Protein AF-C7CML6-F1 (afdb_monomer_lite)

Radius of gyration: 29.96 Å; chains: 1; bounding box: 60×79×38 Å

Structure (mmCIF, N/CA/C/O backbone):
data_AF-C7CML6-F1
#
_entry.id   AF-C7CML6-F1
#
loop_
_atom_site.group_PDB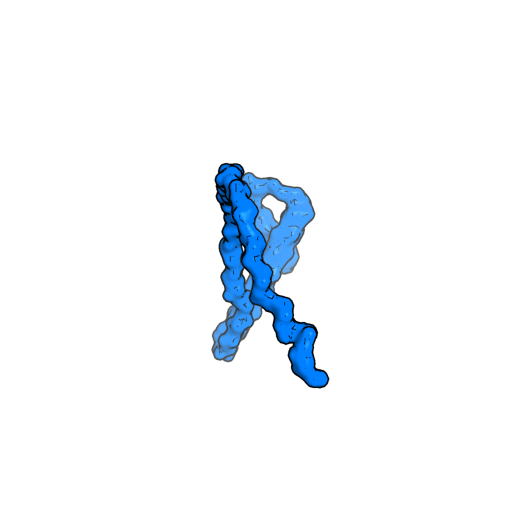
_atom_site.id
_atom_site.type_symbol
_atom_site.label_atom_id
_atom_site.label_alt_id
_atom_site.label_comp_id
_atom_site.label_asym_id
_atom_site.label_entity_id
_atom_site.label_seq_id
_atom_site.pdbx_PDB_ins_code
_atom_site.Cartn_x
_atom_site.Cartn_y
_atom_site.Cartn_z
_atom_site.occupancy
_atom_site.B_iso_or_equiv
_atom_site.auth_seq_id
_atom_site.auth_comp_id
_atom_site.auth_asym_id
_atom_site.auth_atom_id
_atom_site.pdbx_PDB_model_num
ATOM 1 N N . MET A 1 1 ? 11.699 2.393 6.204 1.00 82.94 1 MET A N 1
ATOM 2 C CA . MET A 1 1 ? 10.848 1.803 5.140 1.00 82.94 1 MET A CA 1
ATOM 3 C C . MET A 1 1 ? 9.555 1.229 5.702 1.00 82.94 1 MET A C 1
ATOM 5 O O . MET A 1 1 ? 8.506 1.511 5.142 1.00 82.94 1 MET A O 1
ATOM 9 N N . GLU A 1 2 ? 9.609 0.463 6.794 1.00 87.44 2 GLU A N 1
ATOM 10 C CA . GLU A 1 2 ? 8.409 -0.103 7.432 1.00 87.44 2 GLU A CA 1
ATOM 11 C C . GLU A 1 2 ? 7.434 0.971 7.950 1.00 87.44 2 GLU A C 1
ATOM 13 O O . GLU A 1 2 ? 6.230 0.867 7.729 1.00 87.44 2 GLU A O 1
ATOM 18 N N . GLU A 1 3 ? 7.962 2.044 8.546 1.00 93.06 3 GLU A N 1
ATOM 19 C CA . GLU A 1 3 ? 7.183 3.208 8.989 1.00 93.06 3 GLU A CA 1
ATOM 20 C C . GLU A 1 3 ? 6.429 3.864 7.826 1.00 93.06 3 GLU A C 1
ATOM 22 O O . GLU A 1 3 ? 5.206 3.903 7.838 1.00 93.06 3 GLU A O 1
ATOM 27 N N . TRP A 1 4 ? 7.130 4.206 6.740 1.00 95.50 4 TRP A N 1
ATOM 28 C CA . TRP A 1 4 ? 6.498 4.745 5.531 1.00 95.50 4 TRP A CA 1
ATOM 29 C C . TRP A 1 4 ? 5.413 3.817 4.960 1.00 95.50 4 TRP A C 1
ATOM 31 O O . TRP A 1 4 ? 4.348 4.277 4.568 1.00 95.50 4 TRP A O 1
ATOM 41 N N . CYS A 1 5 ? 5.632 2.496 4.934 1.00 95.62 5 CYS A N 1
ATOM 42 C CA . CYS A 1 5 ? 4.604 1.559 4.456 1.00 95.62 5 CYS A CA 1
ATOM 43 C C . CYS A 1 5 ? 3.370 1.538 5.371 1.00 95.62 5 CYS A C 1
ATOM 45 O O . CYS A 1 5 ? 2.255 1.330 4.893 1.00 95.62 5 CYS A O 1
ATOM 47 N N . THR A 1 6 ? 3.568 1.758 6.672 1.00 96.12 6 THR A N 1
ATOM 48 C CA . THR A 1 6 ? 2.482 1.886 7.648 1.00 96.12 6 THR A CA 1
ATOM 49 C C . THR A 1 6 ? 1.710 3.184 7.429 1.00 96.12 6 THR A C 1
ATOM 51 O O . THR A 1 6 ? 0.484 3.143 7.361 1.00 96.12 6 THR A O 1
ATOM 54 N N . ASP A 1 7 ? 2.403 4.299 7.203 1.00 96.88 7 ASP A N 1
ATOM 55 C CA . ASP A 1 7 ? 1.771 5.589 6.909 1.00 96.88 7 ASP A CA 1
ATOM 56 C C . ASP A 1 7 ? 0.955 5.541 5.614 1.00 96.88 7 ASP A C 1
ATOM 58 O O . ASP A 1 7 ? -0.165 6.049 5.556 1.00 96.88 7 ASP A O 1
ATOM 62 N N . GLN A 1 8 ? 1.469 4.866 4.582 1.00 97.12 8 GLN A N 1
ATOM 63 C CA . GLN A 1 8 ? 0.750 4.683 3.321 1.00 97.12 8 GLN A CA 1
ATOM 64 C C . GLN A 1 8 ? -0.481 3.788 3.478 1.00 97.12 8 GLN A C 1
ATOM 66 O O . GLN A 1 8 ? -1.525 4.070 2.886 1.00 97.12 8 GLN A O 1
ATOM 71 N N . ALA A 1 9 ? -0.387 2.728 4.285 1.00 96.25 9 ALA A N 1
ATOM 72 C CA . ALA A 1 9 ? -1.545 1.914 4.635 1.00 96.25 9 ALA A CA 1
ATOM 73 C C . ALA A 1 9 ? -2.607 2.753 5.367 1.00 96.25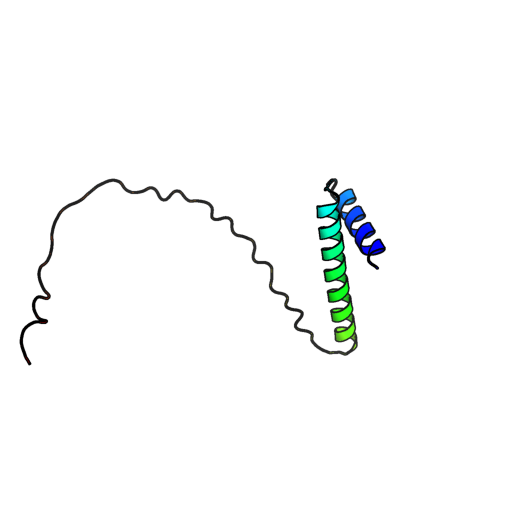 9 ALA A C 1
ATOM 75 O O . ALA A 1 9 ? -3.785 2.684 5.017 1.00 96.25 9 ALA A O 1
ATOM 76 N N . ASP A 1 10 ? -2.198 3.603 6.311 1.00 96.56 10 ASP A N 1
ATOM 77 C CA . ASP A 1 10 ? -3.106 4.483 7.051 1.00 96.56 10 ASP A CA 1
ATOM 78 C C . ASP A 1 10 ? -3.732 5.568 6.168 1.00 96.56 10 ASP A C 1
ATOM 80 O O . ASP A 1 10 ? -4.923 5.860 6.297 1.00 96.56 10 ASP A O 1
ATOM 84 N N . ALA A 1 11 ? -2.975 6.139 5.231 1.00 97.00 11 ALA A N 1
ATOM 85 C CA . ALA A 1 11 ? -3.496 7.089 4.254 1.00 97.00 11 ALA A CA 1
ATOM 86 C C . ALA A 1 11 ? -4.568 6.449 3.354 1.00 97.00 11 ALA A C 1
ATOM 88 O O . ALA A 1 11 ? -5.627 7.043 3.146 1.00 97.00 11 ALA A O 1
ATOM 89 N N . LEU A 1 12 ? -4.335 5.219 2.879 1.00 96.12 12 LEU A N 1
ATOM 90 C CA . LEU A 1 12 ? -5.303 4.468 2.073 1.00 96.12 12 LEU A CA 1
ATOM 91 C C . LEU A 1 12 ? -6.586 4.165 2.852 1.00 96.12 12 LEU A C 1
ATOM 93 O O . LEU A 1 12 ? -7.683 4.346 2.324 1.00 96.12 12 LEU A O 1
ATOM 97 N N . LEU A 1 13 ? -6.461 3.740 4.110 1.00 96.81 13 LEU A N 1
ATOM 98 C CA . LEU A 1 13 ? -7.606 3.472 4.981 1.00 96.81 13 LEU A CA 1
ATOM 99 C C . LEU A 1 13 ? -8.438 4.737 5.217 1.00 96.81 13 LEU A C 1
ATOM 101 O O . LEU A 1 13 ? -9.655 4.720 5.019 1.00 96.81 13 LEU A O 1
ATOM 105 N N . LYS A 1 14 ? -7.777 5.858 5.536 1.00 96.88 14 LYS A N 1
ATOM 106 C CA . LYS A 1 14 ? -8.425 7.168 5.712 1.00 96.88 14 LYS A CA 1
ATOM 107 C C . LYS A 1 14 ? -9.139 7.629 4.447 1.00 96.88 14 LYS A C 1
ATOM 109 O O . LYS A 1 14 ? -10.296 8.028 4.518 1.00 96.88 14 LYS A O 1
ATOM 114 N N . GLN A 1 15 ? -8.487 7.526 3.289 1.00 97.44 15 GLN A N 1
ATOM 115 C CA . GLN A 1 15 ? -9.072 7.908 2.001 1.00 97.44 15 GLN A CA 1
ATOM 116 C C . GLN A 1 15 ? -10.343 7.108 1.681 1.00 97.44 15 GLN A C 1
ATOM 118 O O . GLN A 1 15 ? -11.255 7.620 1.037 1.00 97.44 15 GLN A O 1
ATOM 123 N N . ARG A 1 16 ? -10.404 5.847 2.118 1.00 95.88 16 ARG A N 1
ATOM 124 C CA . ARG A 1 16 ? -11.550 4.957 1.900 1.00 95.88 16 ARG A CA 1
ATOM 125 C C . ARG A 1 16 ? -12.600 5.029 3.011 1.00 95.88 16 ARG A C 1
ATOM 127 O O . ARG A 1 16 ? -13.628 4.374 2.884 1.00 95.88 16 ARG A O 1
ATOM 134 N N . GLY A 1 17 ? -12.357 5.797 4.076 1.00 96.25 17 GLY A N 1
ATOM 135 C CA . GLY A 1 17 ? -13.238 5.859 5.244 1.00 96.25 17 GLY A CA 1
ATOM 136 C C . GLY A 1 17 ? -13.333 4.533 6.007 1.00 96.25 17 GLY A C 1
ATOM 137 O O . GLY A 1 17 ? -14.343 4.275 6.654 1.00 96.25 17 GLY A O 1
ATOM 138 N N . VAL A 1 18 ? -12.311 3.675 5.913 1.00 96.44 18 VAL A N 1
ATOM 139 C CA . VAL A 1 18 ? -12.301 2.345 6.536 1.00 96.44 18 VAL A CA 1
ATOM 140 C C . VAL A 1 18 ? -11.482 2.386 7.821 1.00 96.44 18 VAL A C 1
ATOM 142 O O . VAL A 1 18 ? -10.331 2.821 7.823 1.00 96.44 18 VAL A O 1
ATOM 145 N N . VAL A 1 19 ? -12.061 1.882 8.911 1.00 94.31 19 VAL A N 1
ATOM 146 C CA . VAL A 1 19 ? -11.367 1.669 10.186 1.00 94.31 19 VAL A CA 1
ATOM 147 C C . VAL A 1 19 ? -11.114 0.175 10.347 1.00 94.31 19 VAL A C 1
ATOM 149 O O . VAL A 1 19 ? -12.041 -0.624 10.252 1.00 94.31 19 VAL A O 1
ATOM 152 N N . VAL A 1 20 ? -9.859 -0.200 10.583 1.00 94.31 20 VAL A N 1
ATOM 153 C CA . VAL A 1 20 ? -9.440 -1.592 10.799 1.00 94.31 20 VAL A CA 1
ATOM 154 C C . VAL A 1 20 ? -8.700 -1.723 12.124 1.00 94.31 20 VAL A C 1
ATOM 156 O O . VAL A 1 20 ? -8.193 -0.738 12.667 1.00 94.31 20 VAL A O 1
ATOM 159 N N . ASP A 1 21 ? -8.618 -2.944 12.649 1.00 96.44 21 ASP A N 1
ATOM 160 C CA . ASP A 1 21 ? -7.852 -3.213 13.858 1.00 96.44 21 ASP A CA 1
ATOM 161 C C . ASP A 1 21 ? -6.332 -3.115 13.604 1.00 96.44 21 ASP A C 1
ATOM 163 O O . ASP A 1 21 ? -5.834 -3.035 12.475 1.00 96.44 21 ASP A O 1
ATOM 167 N N . LYS A 1 22 ? -5.551 -3.136 14.688 1.00 93.94 22 LYS A N 1
ATOM 168 C CA . LYS A 1 22 ? -4.088 -3.014 14.621 1.00 93.94 22 LYS A CA 1
ATOM 169 C C . LYS A 1 22 ? -3.437 -4.144 13.810 1.00 93.94 22 LYS A C 1
ATOM 171 O O . LYS A 1 22 ? -2.406 -3.912 13.174 1.00 93.94 22 LYS A O 1
ATOM 176 N N . SER A 1 23 ? -4.002 -5.347 13.851 1.00 95.44 23 SER A N 1
ATOM 177 C CA . SER A 1 23 ? -3.501 -6.527 13.148 1.00 95.44 23 SER A CA 1
ATOM 178 C C . SER A 1 23 ? -3.731 -6.401 11.649 1.00 95.44 23 SER A C 1
ATOM 180 O O . SER A 1 23 ? -2.788 -6.588 10.878 1.00 95.44 23 SER A O 1
ATOM 182 N N . ASP A 1 24 ? -4.936 -6.021 11.228 1.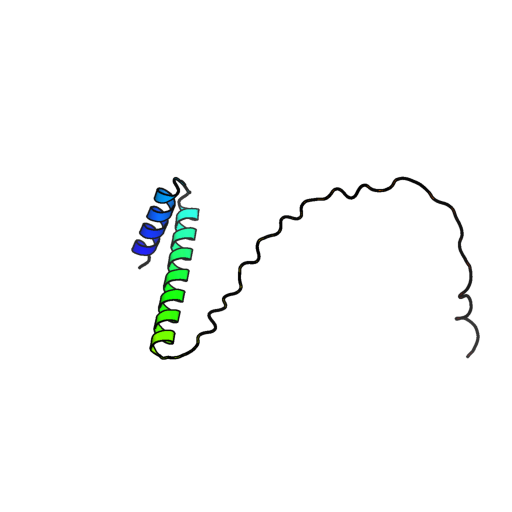00 95.56 24 ASP A N 1
ATOM 183 C CA . ASP A 1 24 ? -5.262 -5.839 9.815 1.00 95.56 24 ASP A CA 1
ATOM 184 C C . ASP A 1 24 ? -4.528 -4.646 9.203 1.00 95.56 24 ASP A C 1
ATOM 186 O O . ASP A 1 24 ? -3.998 -4.751 8.093 1.00 95.56 24 ASP A O 1
ATOM 190 N N . ARG A 1 25 ? -4.339 -3.566 9.968 1.00 95.00 25 ARG A N 1
ATOM 191 C CA . ARG A 1 25 ? -3.453 -2.467 9.563 1.00 95.00 25 ARG A CA 1
ATOM 192 C C . ARG A 1 25 ? -2.029 -2.951 9.280 1.00 95.00 25 ARG A C 1
ATOM 194 O O . ARG A 1 25 ? -1.430 -2.582 8.271 1.00 95.00 25 ARG A O 1
ATOM 201 N N . ARG A 1 26 ? -1.479 -3.817 10.140 1.00 95.50 26 ARG A N 1
ATOM 202 C CA . ARG A 1 26 ? -0.137 -4.389 9.941 1.00 95.50 26 ARG A CA 1
ATOM 203 C C . ARG A 1 26 ? -0.083 -5.296 8.709 1.00 95.50 26 ARG A C 1
ATOM 205 O O . ARG A 1 26 ? 0.923 -5.287 8.001 1.00 95.50 26 ARG A O 1
ATOM 212 N N . LYS A 1 27 ? -1.138 -6.071 8.434 1.00 96.88 27 LYS A N 1
ATOM 213 C CA . LYS A 1 27 ? -1.228 -6.884 7.208 1.00 96.88 27 LYS A CA 1
ATOM 214 C C . LYS A 1 27 ? -1.205 -5.996 5.966 1.00 96.88 27 LYS A C 1
ATOM 216 O O . LYS A 1 27 ? -0.451 -6.283 5.039 1.00 96.88 27 LYS A O 1
ATOM 221 N N . LEU A 1 28 ? -1.952 -4.892 5.978 1.00 96.44 28 LEU A N 1
ATOM 222 C CA . LEU A 1 28 ? -1.966 -3.940 4.872 1.00 96.44 28 LEU A CA 1
ATOM 223 C C . LEU A 1 28 ? -0.593 -3.284 4.667 1.00 96.44 28 LEU A C 1
ATOM 225 O O . LEU A 1 28 ? -0.097 -3.264 3.544 1.00 96.44 28 LEU A O 1
ATOM 229 N N . ALA A 1 29 ? 0.073 -2.844 5.737 1.00 96.19 29 ALA A N 1
ATOM 230 C CA . ALA A 1 29 ? 1.425 -2.285 5.657 1.00 96.19 29 ALA A CA 1
ATOM 231 C C . ALA A 1 29 ? 2.437 -3.274 5.041 1.00 96.19 29 ALA A C 1
ATOM 233 O O . ALA A 1 29 ? 3.267 -2.893 4.216 1.00 96.19 29 ALA A O 1
ATOM 234 N N . ARG A 1 30 ? 2.334 -4.568 5.376 1.00 96.94 30 ARG A N 1
ATOM 235 C CA . ARG A 1 30 ? 3.158 -5.628 4.765 1.00 96.94 30 ARG A CA 1
ATOM 236 C C . ARG A 1 30 ? 2.845 -5.835 3.285 1.00 96.94 30 ARG A C 1
ATOM 238 O O . ARG A 1 30 ? 3.770 -6.019 2.499 1.00 96.94 30 ARG A O 1
ATOM 245 N N . ALA A 1 31 ? 1.572 -5.778 2.897 1.00 96.25 31 ALA A N 1
ATOM 246 C CA . ALA A 1 31 ? 1.179 -5.855 1.492 1.00 96.25 31 ALA A CA 1
ATOM 247 C C . ALA A 1 31 ? 1.747 -4.670 0.691 1.00 96.25 31 ALA A C 1
ATOM 249 O O . ALA A 1 31 ? 2.315 -4.870 -0.382 1.00 96.25 31 ALA A O 1
ATOM 250 N N . VAL A 1 32 ? 1.683 -3.453 1.245 1.00 95.81 32 VAL A N 1
ATOM 251 C CA . VAL A 1 32 ? 2.296 -2.254 0.650 1.00 95.81 32 VAL A CA 1
ATOM 252 C C . VAL A 1 32 ? 3.807 -2.439 0.488 1.00 95.81 32 VAL A C 1
ATOM 254 O O . VAL A 1 32 ? 4.338 -2.199 -0.597 1.00 95.81 32 VAL A O 1
ATOM 257 N N . ALA A 1 33 ? 4.497 -2.934 1.520 1.00 96.19 33 ALA A N 1
ATOM 258 C CA . ALA A 1 33 ? 5.932 -3.207 1.454 1.00 96.19 33 ALA A CA 1
ATOM 259 C C . ALA A 1 33 ? 6.288 -4.215 0.347 1.00 96.19 33 ALA A C 1
ATOM 261 O O . ALA A 1 33 ? 7.192 -3.954 -0.447 1.00 96.19 33 ALA A O 1
ATOM 262 N N . ALA A 1 34 ? 5.549 -5.324 0.244 1.00 95.56 34 ALA A N 1
ATOM 263 C CA . ALA A 1 34 ? 5.776 -6.340 -0.783 1.00 95.56 34 ALA A CA 1
ATOM 264 C C . ALA A 1 34 ? 5.597 -5.778 -2.205 1.00 95.56 34 ALA A C 1
ATOM 266 O O . ALA A 1 34 ? 6.415 -6.039 -3.091 1.00 95.56 34 ALA A O 1
ATOM 267 N N . VAL A 1 35 ? 4.566 -4.955 -2.423 1.00 95.56 35 VAL A N 1
ATOM 268 C CA . VAL A 1 35 ? 4.338 -4.292 -3.717 1.00 95.56 35 VAL A CA 1
ATOM 269 C C . VAL A 1 35 ? 5.474 -3.327 -4.045 1.00 95.56 35 VAL A C 1
ATOM 271 O O . VAL A 1 35 ? 5.971 -3.337 -5.170 1.00 95.56 35 VAL A O 1
ATOM 274 N N . MET A 1 36 ? 5.938 -2.533 -3.077 1.00 94.69 36 MET A N 1
ATOM 275 C CA . MET A 1 36 ? 7.052 -1.605 -3.296 1.00 94.69 36 MET A CA 1
ATOM 276 C C . MET A 1 36 ? 8.362 -2.324 -3.604 1.00 94.69 36 MET A C 1
ATOM 278 O O . MET A 1 36 ? 9.114 -1.885 -4.477 1.00 94.69 36 MET A O 1
ATOM 282 N N . GLN A 1 37 ? 8.632 -3.444 -2.934 1.00 94.06 37 GLN A N 1
ATOM 283 C CA . GLN A 1 37 ? 9.786 -4.286 -3.239 1.00 94.06 37 GLN A CA 1
ATOM 284 C C . GLN A 1 37 ? 9.707 -4.817 -4.671 1.00 94.06 37 GLN A C 1
ATOM 286 O O . GLN A 1 37 ? 10.660 -4.653 -5.433 1.00 94.06 37 GLN A O 1
ATOM 291 N N . ARG A 1 38 ? 8.553 -5.367 -5.070 1.00 92.44 38 ARG A N 1
ATOM 292 C CA . ARG A 1 38 ? 8.328 -5.851 -6.437 1.00 92.44 38 ARG A CA 1
ATOM 293 C C . ARG A 1 38 ? 8.514 -4.730 -7.463 1.00 92.44 38 ARG A C 1
ATOM 295 O O . ARG A 1 38 ? 9.301 -4.896 -8.385 1.00 92.44 38 ARG A O 1
ATOM 302 N N . ALA A 1 39 ? 7.887 -3.572 -7.262 1.00 91.25 39 ALA A N 1
ATOM 303 C CA . ALA A 1 39 ? 8.023 -2.414 -8.148 1.00 91.25 39 ALA A CA 1
ATOM 304 C C . ALA A 1 39 ? 9.477 -1.924 -8.260 1.00 91.25 39 ALA A C 1
ATOM 306 O O . ALA A 1 39 ? 9.940 -1.569 -9.345 1.00 91.25 39 ALA A O 1
ATOM 307 N N . SER A 1 40 ? 10.222 -1.944 -7.153 1.00 91.25 40 SER A N 1
ATOM 308 C CA . SER A 1 40 ? 11.636 -1.560 -7.136 1.00 91.25 40 SER A CA 1
ATOM 309 C C . SER A 1 40 ? 12.496 -2.515 -7.962 1.00 91.25 40 SER A C 1
ATOM 311 O O . SER A 1 40 ? 13.371 -2.064 -8.700 1.00 91.25 40 SER A O 1
ATOM 313 N N . LEU A 1 41 ? 12.241 -3.823 -7.867 1.00 91.88 41 LEU A N 1
ATOM 314 C CA . LEU A 1 41 ? 12.930 -4.833 -8.672 1.00 91.88 41 LEU A CA 1
ATOM 315 C C . LEU A 1 41 ? 12.557 -4.721 -10.153 1.00 91.88 41 LEU A C 1
ATOM 317 O O . LEU A 1 41 ? 13.451 -4.664 -10.994 1.00 91.88 41 LEU A O 1
ATOM 321 N N . SER A 1 42 ? 11.265 -4.581 -10.466 1.00 88.56 42 SER A N 1
ATOM 322 C CA . SER A 1 42 ? 10.780 -4.344 -11.832 1.00 88.56 42 SER A CA 1
ATOM 323 C C . SER A 1 42 ? 11.454 -3.136 -12.470 1.00 88.56 42 SER A C 1
ATOM 325 O O . SER A 1 42 ? 11.939 -3.214 -13.595 1.00 88.56 42 SER A O 1
ATOM 327 N N . ARG A 1 43 ? 11.553 -2.025 -11.732 1.00 88.25 43 ARG A N 1
ATOM 328 C CA . ARG A 1 43 ? 12.227 -0.815 -12.207 1.00 88.25 43 ARG A CA 1
ATOM 329 C C . ARG A 1 43 ? 13.717 -1.048 -12.463 1.00 88.25 43 ARG A C 1
ATOM 331 O O . ARG A 1 43 ? 14.238 -0.550 -13.456 1.00 88.25 43 ARG A O 1
ATOM 338 N N . LYS A 1 44 ? 14.404 -1.783 -11.582 1.00 88.75 44 LYS A N 1
ATOM 339 C CA . LYS A 1 44 ? 15.831 -2.104 -11.749 1.00 88.75 44 LYS A CA 1
ATOM 340 C C . LYS A 1 44 ? 16.094 -2.968 -12.979 1.00 88.75 44 LYS A C 1
ATOM 342 O O . LYS A 1 44 ? 17.092 -2.736 -13.651 1.00 88.75 44 LYS A O 1
ATOM 347 N N . ALA A 1 45 ? 15.233 -3.932 -13.279 1.00 81.44 45 ALA A N 1
ATOM 348 C CA . ALA A 1 45 ? 15.394 -4.751 -14.476 1.00 81.44 45 ALA A CA 1
ATOM 349 C C . ALA A 1 45 ? 15.031 -4.004 -15.759 1.00 81.44 45 ALA A C 1
ATOM 351 O O . ALA A 1 45 ? 15.772 -4.077 -16.734 1.00 81.44 45 ALA A O 1
ATOM 352 N N . ALA A 1 46 ? 13.968 -3.191 -15.733 1.00 82.12 46 ALA A N 1
ATOM 353 C CA . ALA A 1 46 ? 13.621 -2.327 -16.859 1.00 82.12 46 ALA A CA 1
ATOM 354 C C . ALA A 1 46 ? 14.775 -1.374 -17.220 1.00 82.12 46 ALA A C 1
ATOM 356 O O . ALA A 1 46 ? 15.078 -1.185 -18.394 1.00 82.12 46 ALA A O 1
ATOM 357 N N . ALA A 1 47 ? 15.469 -0.827 -16.216 1.00 85.19 47 ALA A N 1
ATOM 358 C CA . ALA A 1 47 ? 16.660 -0.001 -16.425 1.00 85.19 47 ALA A CA 1
ATOM 359 C C . ALA A 1 47 ? 17.847 -0.772 -17.036 1.00 85.19 47 ALA A C 1
ATOM 361 O O . ALA A 1 47 ? 18.714 -0.164 -17.654 1.00 85.19 47 ALA A O 1
ATOM 362 N N . GLN A 1 48 ? 17.884 -2.096 -16.874 1.00 86.38 48 GLN A N 1
ATOM 363 C CA . GLN A 1 48 ? 18.918 -2.984 -17.411 1.00 86.38 48 GLN A CA 1
ATOM 364 C C . GLN A 1 48 ? 18.500 -3.651 -18.735 1.00 86.38 48 GLN A C 1
ATOM 366 O O . GLN A 1 48 ? 19.231 -4.489 -19.248 1.00 86.38 48 GLN A O 1
ATOM 371 N N . SER A 1 49 ? 17.360 -3.256 -19.324 1.00 71.62 49 SER A N 1
ATOM 372 C CA . SER A 1 49 ? 16.765 -3.889 -20.519 1.00 71.62 49 SER A CA 1
ATOM 373 C C . SER A 1 49 ? 16.469 -5.385 -20.350 1.00 71.62 49 SER A C 1
ATOM 375 O O . SER A 1 49 ? 16.371 -6.122 -21.328 1.00 71.62 49 SER A O 1
ATOM 377 N N . GLU A 1 50 ? 16.316 -5.843 -19.109 1.00 62.72 50 GLU A N 1
ATOM 378 C CA . GLU A 1 50 ? 16.014 -7.231 -18.792 1.00 62.72 50 GLU A CA 1
ATOM 379 C C . GLU A 1 50 ? 14.492 -7.375 -18.633 1.00 62.72 50 GLU A C 1
ATOM 381 O O . GLU A 1 50 ? 13.862 -6.715 -17.799 1.00 62.72 50 GLU A O 1
ATOM 386 N N . SER A 1 51 ? 13.873 -8.196 -19.485 1.00 59.56 51 SER A N 1
ATOM 387 C CA . SER A 1 51 ? 12.448 -8.520 -19.388 1.00 59.56 51 SER A CA 1
ATOM 388 C C . SER A 1 51 ? 12.230 -9.412 -18.166 1.00 59.56 51 SER A C 1
ATOM 390 O O . SER A 1 51 ? 12.565 -10.593 -18.187 1.00 59.56 51 SER A O 1
ATOM 392 N N . LEU A 1 52 ? 11.694 -8.852 -17.078 1.00 59.00 52 LEU A N 1
ATOM 393 C CA . LEU A 1 52 ? 11.268 -9.661 -15.939 1.00 59.00 52 LEU A CA 1
ATOM 394 C C . LEU A 1 52 ? 9.856 -10.197 -16.172 1.00 59.00 52 LEU A C 1
ATOM 396 O O . LEU A 1 52 ? 8.893 -9.427 -16.208 1.00 59.00 52 LEU A O 1
ATOM 400 N N . ASP A 1 53 ? 9.731 -11.522 -16.204 1.00 65.88 53 ASP A N 1
ATOM 401 C CA . ASP A 1 53 ? 8.476 -12.216 -15.928 1.00 65.88 53 ASP A CA 1
ATOM 402 C C . ASP A 1 53 ? 8.129 -12.027 -14.440 1.00 65.88 53 ASP A C 1
ATOM 404 O O . ASP A 1 53 ? 8.482 -12.816 -13.565 1.00 65.88 53 ASP A O 1
ATOM 408 N N . VAL A 1 54 ? 7.496 -10.902 -14.102 1.00 62.16 54 VAL A N 1
ATOM 409 C CA . VAL A 1 54 ? 7.069 -10.603 -12.726 1.00 62.16 54 VAL A CA 1
ATOM 410 C C . VAL A 1 54 ? 5.724 -11.262 -12.458 1.00 62.16 54 VAL A C 1
ATOM 412 O O . VAL A 1 54 ? 4.796 -10.579 -12.040 1.00 62.16 54 VAL A O 1
ATOM 415 N N . GLY A 1 55 ? 5.606 -12.573 -12.708 1.00 61.06 55 GLY A N 1
ATOM 416 C CA . GLY A 1 55 ? 4.469 -13.425 -12.336 1.00 61.06 55 GLY A CA 1
ATOM 417 C C . GLY A 1 55 ? 3.139 -12.675 -12.228 1.00 61.06 55 GLY A C 1
ATOM 4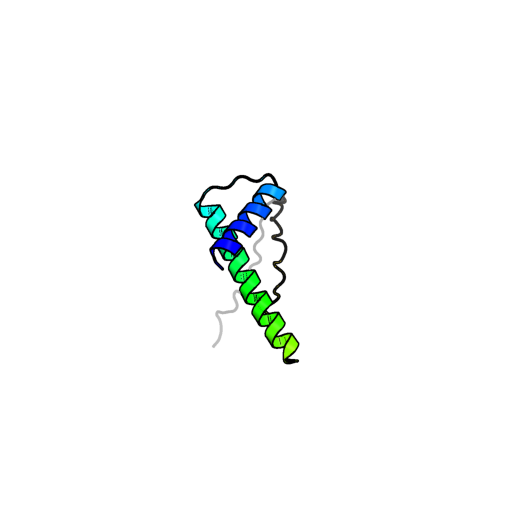18 O O . GLY A 1 55 ? 2.518 -12.661 -11.157 1.00 61.06 55 GLY A O 1
ATOM 419 N N . GLN A 1 56 ? 2.760 -11.948 -13.287 1.00 59.28 56 GLN A N 1
ATOM 420 C CA . GLN A 1 56 ? 1.486 -11.245 -13.381 1.00 59.28 56 GLN A CA 1
ATOM 421 C C . GLN A 1 56 ? 0.442 -12.310 -13.680 1.00 59.28 56 GLN A C 1
ATOM 423 O O . GLN A 1 56 ? -0.086 -12.396 -14.780 1.00 59.28 56 GLN A O 1
ATOM 428 N N . HIS A 1 57 ? 0.162 -13.162 -12.699 1.00 60.22 57 HIS A N 1
ATOM 429 C CA . HIS A 1 57 ? -1.044 -13.960 -12.742 1.00 60.22 57 HIS A CA 1
ATOM 430 C C . HIS A 1 57 ? -2.190 -13.007 -12.406 1.00 60.22 57 HIS A C 1
ATOM 432 O O . HIS A 1 57 ? -2.236 -12.503 -11.277 1.00 60.22 57 HIS A O 1
ATOM 438 N N . PRO A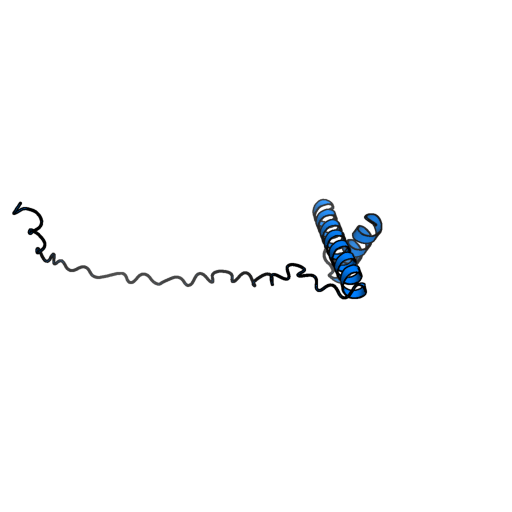 1 58 ? -3.081 -12.681 -13.361 1.00 61.19 58 PRO A N 1
ATOM 439 C CA . PRO A 1 58 ? -4.299 -11.972 -13.019 1.00 61.19 58 PRO A CA 1
ATOM 440 C C . PRO A 1 58 ? -5.000 -12.778 -11.926 1.00 61.19 58 PRO A C 1
ATOM 442 O O . PRO A 1 58 ? -5.218 -13.981 -12.074 1.00 61.19 58 PRO A O 1
ATOM 445 N N . ILE A 1 59 ? -5.306 -12.126 -10.804 1.00 63.75 59 ILE A N 1
ATOM 446 C CA . ILE A 1 59 ? -6.184 -12.703 -9.790 1.00 63.75 59 ILE A CA 1
ATOM 447 C C . ILE A 1 59 ? -7.518 -12.886 -10.507 1.00 63.75 59 ILE A C 1
ATOM 449 O O . ILE A 1 59 ? -8.215 -11.906 -10.772 1.00 63.75 59 ILE A O 1
ATOM 453 N N . ALA A 1 60 ? -7.820 -14.121 -10.912 1.00 61.94 60 ALA A N 1
ATOM 454 C CA . ALA A 1 60 ? -9.090 -14.438 -11.537 1.00 61.94 60 ALA A CA 1
ATOM 455 C C . ALA A 1 60 ? -10.203 -13.935 -10.602 1.00 61.94 60 ALA A C 1
ATOM 457 O O . ALA A 1 60 ? -10.129 -14.196 -9.393 1.00 61.94 60 ALA A O 1
ATOM 458 N N . PRO A 1 61 ? -11.201 -13.189 -11.110 1.00 59.78 61 PRO A N 1
ATOM 459 C CA . PRO A 1 61 ? -12.355 -12.828 -10.310 1.00 59.78 61 PRO A CA 1
ATOM 460 C C . PRO A 1 61 ? -12.912 -14.115 -9.709 1.00 59.78 61 PRO A C 1
ATOM 462 O O . PRO A 1 61 ? -13.212 -15.068 -10.431 1.00 59.78 61 PRO A O 1
ATOM 465 N N . HIS A 1 62 ? -12.997 -14.159 -8.383 1.00 62.91 62 HIS A N 1
ATOM 466 C CA . HIS A 1 62 ? -13.676 -15.233 -7.684 1.00 62.91 62 HIS A CA 1
ATOM 467 C C . HIS A 1 62 ? -15.123 -15.199 -8.172 1.00 62.91 62 HIS A C 1
ATOM 469 O O . HIS A 1 62 ? -15.914 -14.329 -7.817 1.00 62.91 62 HIS A O 1
ATOM 475 N N . THR A 1 63 ? -15.449 -16.107 -9.084 1.00 56.66 63 THR A N 1
ATOM 476 C CA . THR A 1 63 ? -16.826 -16.296 -9.502 1.00 56.66 63 THR A CA 1
ATOM 477 C C . THR A 1 63 ? -17.466 -16.988 -8.315 1.00 56.66 63 THR A C 1
ATOM 479 O O . THR A 1 63 ? -17.220 -18.170 -8.081 1.00 56.66 63 THR A O 1
ATOM 482 N N . PHE A 1 64 ? -18.190 -16.234 -7.485 1.00 57.75 64 PHE A N 1
ATOM 483 C CA . PHE A 1 64 ? -19.061 -16.850 -6.494 1.00 57.75 64 PHE A CA 1
ATOM 484 C C . PHE A 1 64 ? -19.926 -17.860 -7.252 1.00 57.75 64 PHE A C 1
ATOM 486 O O . PHE A 1 64 ? -20.530 -17.469 -8.258 1.00 57.75 64 PHE A O 1
ATOM 493 N N . PRO A 1 65 ? -19.983 -19.139 -6.843 1.00 53.53 65 PRO A N 1
ATOM 494 C CA . PRO A 1 65 ? -20.971 -20.031 -7.405 1.00 53.53 65 PRO A CA 1
ATOM 495 C C . PRO A 1 65 ? -22.322 -19.452 -6.996 1.00 53.53 65 PRO A C 1
ATOM 497 O O . PRO A 1 65 ? -22.742 -19.556 -5.843 1.00 53.53 65 PRO A O 1
ATOM 500 N N . SER A 1 66 ? -22.975 -18.764 -7.932 1.00 57.47 66 SER A N 1
ATOM 501 C CA . SER A 1 66 ? -24.400 -18.511 -7.837 1.00 57.47 66 SER A CA 1
ATOM 502 C C . SER A 1 66 ? -25.018 -19.896 -7.776 1.00 57.47 66 SER A C 1
ATOM 504 O O . SER A 1 66 ? -24.980 -20.644 -8.753 1.00 57.47 66 SER A O 1
ATOM 506 N N . SER A 1 67 ? -25.437 -20.284 -6.574 1.00 54.53 67 SER A N 1
ATOM 507 C CA . SER A 1 67 ? -26.144 -21.526 -6.321 1.00 54.53 67 SER A CA 1
ATOM 508 C C . SER A 1 67 ? -27.460 -21.443 -7.084 1.00 54.53 67 SER A C 1
ATOM 510 O O . SER A 1 67 ? -28.481 -20.996 -6.567 1.00 54.53 67 SER A O 1
ATOM 512 N N . ALA A 1 68 ? -27.415 -21.802 -8.365 1.00 54.69 68 ALA A N 1
ATOM 513 C CA . ALA A 1 68 ? -28.592 -22.166 -9.110 1.00 54.69 68 ALA A CA 1
ATOM 514 C C . ALA A 1 68 ? -29.089 -23.436 -8.431 1.00 54.69 68 ALA A C 1
ATOM 516 O O . ALA A 1 68 ? -28.495 -24.504 -8.579 1.00 54.69 68 ALA A O 1
ATOM 517 N N . MET A 1 69 ? -30.135 -23.296 -7.618 1.00 53.84 69 MET A N 1
ATOM 518 C CA . MET A 1 69 ? -30.911 -24.434 -7.168 1.00 53.84 69 MET A CA 1
ATOM 519 C C . MET A 1 69 ? -31.348 -25.195 -8.416 1.00 53.84 69 MET A C 1
ATOM 521 O O . MET A 1 69 ? -32.267 -24.788 -9.124 1.00 53.84 69 MET A O 1
ATOM 525 N N . VAL A 1 70 ? -30.631 -26.277 -8.715 1.00 50.94 70 VAL A N 1
ATOM 526 C CA . VAL A 1 70 ? -31.074 -27.296 -9.651 1.00 50.94 70 VAL A CA 1
ATOM 527 C C . VAL A 1 70 ? -32.365 -27.827 -9.056 1.00 50.94 70 VAL A C 1
ATOM 529 O O . VAL A 1 70 ? -32.358 -28.515 -8.035 1.00 50.94 70 VAL A O 1
ATOM 532 N N . ALA A 1 71 ? -33.481 -27.445 -9.668 1.00 51.00 71 ALA A N 1
ATOM 533 C CA . ALA A 1 71 ? -34.751 -28.097 -9.447 1.00 51.00 71 ALA A CA 1
ATOM 534 C C . ALA A 1 71 ? -34.540 -29.593 -9.712 1.00 51.00 71 ALA A C 1
ATOM 536 O O . ALA A 1 71 ? -34.308 -30.001 -10.849 1.00 51.00 71 ALA A O 1
ATOM 537 N N . GLN A 1 72 ? -34.561 -30.405 -8.653 1.00 57.78 72 GLN A N 1
ATOM 538 C CA . GLN A 1 72 ? -34.695 -31.848 -8.800 1.00 57.78 72 GLN A CA 1
ATOM 539 C C . GLN A 1 72 ? -36.034 -32.121 -9.494 1.00 57.78 72 GLN A C 1
ATOM 541 O O . GLN A 1 72 ? -37.072 -31.727 -8.951 1.00 57.78 72 GLN A O 1
ATOM 546 N N . PRO A 1 73 ? -36.070 -32.817 -10.642 1.00 44.62 73 PRO A N 1
ATOM 547 C CA . PRO A 1 73 ? -37.315 -33.387 -11.105 1.00 44.62 73 PRO A CA 1
ATOM 548 C C . PRO A 1 73 ? -37.626 -34.595 -10.219 1.00 44.62 73 PRO A C 1
ATOM 550 O O . PRO A 1 73 ? -37.025 -35.663 -10.328 1.00 44.62 73 PRO A O 1
ATOM 553 N N . TYR A 1 74 ? -38.574 -34.402 -9.308 1.00 46.34 74 TYR A N 1
ATOM 554 C CA . TYR A 1 74 ? -39.339 -35.505 -8.752 1.00 46.34 74 TYR A CA 1
ATOM 555 C C . TYR A 1 74 ? -40.082 -36.216 -9.891 1.00 46.34 74 TYR A C 1
ATOM 557 O O . TYR A 1 74 ? -40.808 -35.581 -10.650 1.00 46.34 74 TYR A O 1
ATOM 565 N N . GLY A 1 75 ? -39.950 -37.543 -9.939 1.00 45.19 75 GLY A N 1
ATOM 566 C CA . GLY A 1 75 ? -40.936 -38.433 -10.554 1.00 45.19 75 GLY A CA 1
ATOM 567 C C . GLY A 1 75 ? -40.609 -38.929 -11.961 1.00 45.19 75 GLY A C 1
ATOM 568 O O . GLY A 1 75 ? -40.925 -38.287 -12.954 1.00 45.19 75 GLY A O 1
ATOM 569 N N . THR A 1 76 ? -40.083 -40.150 -12.063 1.00 45.47 76 THR A N 1
ATOM 570 C CA . THR A 1 76 ? -40.859 -41.354 -12.438 1.00 45.47 76 THR A CA 1
ATOM 571 C C . THR A 1 76 ? -39.891 -42.520 -12.659 1.00 45.47 76 THR A C 1
ATOM 573 O O . THR A 1 76 ? -39.066 -42.506 -13.566 1.00 45.47 76 THR A O 1
ATOM 576 N N . ALA A 1 77 ? -39.983 -43.547 -11.814 1.00 49.59 77 ALA A N 1
ATOM 577 C CA . ALA A 1 77 ? -39.484 -44.870 -12.171 1.00 49.59 77 ALA A CA 1
ATOM 578 C C . ALA A 1 77 ? -40.421 -45.469 -13.232 1.00 49.59 77 ALA A C 1
ATOM 580 O O . ALA A 1 77 ? -41.642 -45.340 -13.105 1.00 49.59 77 ALA A O 1
ATOM 581 N N . PRO A 1 78 ? -39.864 -46.146 -14.245 1.00 48.47 78 PRO A N 1
ATOM 582 C CA . PRO A 1 78 ? -40.240 -47.543 -14.419 1.00 48.47 78 PRO A CA 1
ATOM 583 C C . PRO A 1 78 ? -39.038 -48.455 -14.715 1.00 48.47 78 PRO A C 1
ATOM 585 O O . PRO A 1 78 ? -38.158 -48.154 -15.515 1.00 48.47 78 PRO A O 1
ATOM 588 N N . THR A 1 79 ? -39.054 -49.603 -14.040 1.00 52.25 79 THR A N 1
ATOM 589 C CA . THR A 1 79 ? -38.373 -50.870 -14.332 1.00 52.25 79 THR A CA 1
ATOM 590 C C . THR A 1 79 ? -38.075 -51.102 -15.817 1.00 52.25 79 THR A C 1
ATOM 592 O O . THR A 1 79 ? -38.994 -50.980 -16.619 1.00 52.25 79 THR A O 1
ATOM 595 N N . THR A 1 80 ? -36.848 -51.529 -16.164 1.00 43.34 80 THR A N 1
ATOM 596 C CA . THR A 1 80 ? -36.529 -52.719 -16.999 1.00 43.34 80 THR A CA 1
ATOM 597 C C . THR A 1 80 ? -35.002 -52.914 -17.068 1.00 43.34 80 THR A C 1
ATOM 599 O O . THR A 1 80 ? -34.280 -52.078 -17.602 1.00 43.34 80 THR A O 1
ATOM 602 N N . LEU A 1 81 ? -34.513 -54.033 -16.524 1.00 46.66 81 LEU A N 1
ATOM 603 C CA . LEU A 1 81 ? -33.172 -54.588 -16.754 1.00 46.66 81 LEU A CA 1
ATOM 604 C C . LEU A 1 81 ? -33.117 -55.242 -18.150 1.00 46.66 81 LEU A C 1
ATOM 606 O O . LEU A 1 81 ? -33.954 -56.107 -18.405 1.00 46.66 81 LEU A O 1
ATOM 610 N N . PRO A 1 82 ? -32.134 -54.939 -19.018 1.00 49.69 82 PRO A N 1
ATOM 611 C CA . PRO A 1 82 ? -31.767 -55.831 -20.115 1.00 49.69 82 PRO A CA 1
ATOM 612 C C . PRO A 1 82 ? -30.595 -56.757 -19.707 1.00 49.69 82 PRO A C 1
ATOM 614 O O . PRO A 1 82 ? -29.560 -56.269 -19.241 1.00 49.69 82 PRO A O 1
ATOM 617 N N . PRO A 1 83 ? -30.732 -58.086 -19.865 1.00 50.75 83 PRO A N 1
ATOM 618 C CA . PRO A 1 83 ? -29.775 -59.072 -19.380 1.00 50.75 83 PRO A CA 1
ATOM 619 C C . PRO A 1 83 ? -28.880 -59.601 -20.508 1.00 50.75 83 PRO A C 1
ATOM 621 O O . PRO A 1 83 ? -29.088 -60.716 -20.946 1.00 50.75 83 PRO A O 1
ATOM 624 N N . GLU A 1 84 ? -27.864 -58.877 -20.979 1.00 48.62 84 GLU A N 1
ATOM 625 C CA . GLU A 1 84 ? -26.919 -59.461 -21.953 1.00 48.62 84 GLU A CA 1
ATOM 626 C C . GLU A 1 84 ? -25.505 -58.895 -21.810 1.00 48.62 84 GLU A C 1
ATOM 628 O O . GLU A 1 84 ? -25.122 -57.993 -22.542 1.00 48.62 84 GLU A O 1
ATOM 633 N N . LYS A 1 85 ? -24.728 -59.441 -20.861 1.00 43.94 85 LYS A N 1
ATOM 634 C CA . LYS A 1 85 ? -23.283 -59.747 -21.010 1.00 43.94 85 LYS A CA 1
ATOM 635 C C . LYS A 1 85 ? -22.881 -60.931 -20.113 1.00 43.94 85 LYS A C 1
ATOM 637 O O . LYS A 1 85 ? -21.848 -60.912 -19.450 1.00 43.94 85 LYS A O 1
ATOM 642 N N . LEU A 1 86 ? -23.693 -61.993 -20.127 1.00 49.41 86 LEU A N 1
ATOM 643 C CA . LEU A 1 86 ? -23.347 -63.334 -19.623 1.00 49.41 86 LEU A CA 1
ATOM 644 C C . LEU A 1 86 ? -22.444 -64.095 -20.621 1.00 49.41 86 LEU A C 1
ATOM 646 O O . LEU A 1 86 ? -22.688 -65.255 -20.929 1.00 49.41 86 LEU A O 1
ATOM 650 N N . SER A 1 87 ? -21.397 -63.454 -21.148 1.00 48.34 87 SER A N 1
ATOM 651 C CA . SER A 1 87 ? -20.463 -64.103 -22.092 1.00 48.34 87 SER A CA 1
ATOM 652 C C . SER A 1 87 ? -18.993 -63.969 -21.700 1.00 48.34 87 SER A C 1
ATOM 654 O O . SER A 1 87 ? -18.122 -64.248 -22.509 1.00 48.34 87 SER A O 1
ATOM 656 N N . ALA A 1 88 ? -18.696 -63.591 -20.454 1.00 53.00 88 ALA A N 1
ATOM 657 C CA . ALA A 1 88 ? -17.333 -63.651 -19.913 1.00 53.00 88 ALA A CA 1
ATOM 658 C C . ALA A 1 88 ? -17.079 -64.920 -19.071 1.00 53.00 88 ALA A C 1
ATOM 660 O O . ALA A 1 88 ? -16.221 -64.917 -18.192 1.00 53.00 88 ALA A O 1
ATOM 661 N N . LEU A 1 89 ? -17.840 -65.994 -19.310 1.00 49.94 89 LEU A N 1
ATOM 662 C CA . LEU A 1 89 ? -17.646 -67.286 -18.650 1.00 49.94 89 LEU A CA 1
ATOM 663 C C . LEU A 1 89 ? -17.878 -68.457 -19.620 1.00 49.94 89 LEU A C 1
ATOM 665 O O . LEU A 1 89 ? -18.704 -69.321 -19.350 1.00 49.94 89 LEU A O 1
ATOM 669 N N . VAL A 1 90 ? -17.185 -68.477 -20.763 1.00 44.22 90 VAL A N 1
ATOM 670 C CA . VAL A 1 90 ? -16.910 -69.724 -21.496 1.00 44.22 90 VAL A CA 1
ATOM 671 C C . VAL A 1 90 ? -15.737 -69.518 -22.471 1.00 44.22 90 VAL A C 1
ATOM 673 O O . VAL A 1 90 ? -15.783 -68.614 -23.298 1.00 44.22 90 VAL A O 1
ATOM 676 N N . GLU A 1 91 ? -14.713 -70.364 -22.313 1.00 37.91 91 GLU A N 1
ATOM 677 C CA . GLU A 1 91 ? -13.519 -70.600 -23.157 1.00 37.91 91 GLU A CA 1
ATOM 678 C C . GLU A 1 91 ? -12.456 -69.474 -23.226 1.00 37.91 91 GLU A C 1
ATOM 680 O O . GLU A 1 91 ? -12.738 -68.357 -23.644 1.00 37.91 91 GLU A O 1
ATOM 685 N N . ALA A 1 92 ? -11.190 -69.674 -22.832 1.00 39.31 92 ALA A N 1
ATOM 686 C CA . ALA A 1 92 ? -10.382 -70.894 -22.679 1.00 39.31 92 ALA A CA 1
ATOM 6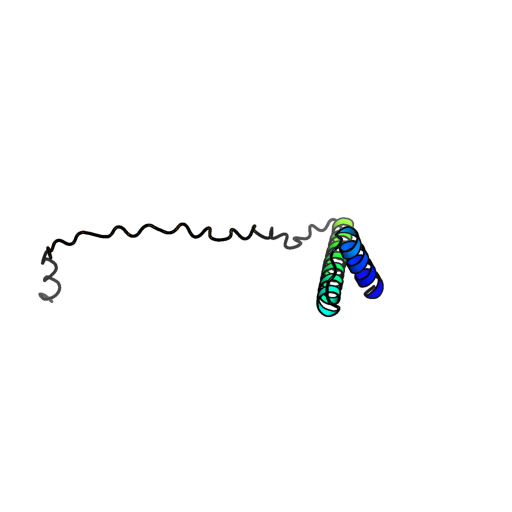87 C C . ALA A 1 92 ? -9.400 -70.811 -21.494 1.00 39.31 92 ALA A C 1
ATOM 689 O O . ALA A 1 92 ? -8.988 -69.681 -21.142 1.00 39.31 92 ALA A O 1
#

pLDDT: mean 74.45, std 20.89, range [37.91, 97.44]

Organism: Methylorubrum extorquens (strain DSM 6343 / CIP 106787 / DM4) (NCBI:txid661410)

Foldseek 3Di:
DLVVLLVVLVVVCVVVVHDDDPVVSSVSSVVSVVVVVLVVVVVVCVVVVHDDPSVPPPPPPPPDPPPPPPPDDDDDDDDDDDDPDPPPPDDD

Sequence (92 aa):
MEEWCTDQADALLKQRGVVVDKSDRRKLARAVAAVMQRASLSRKAAAQSESLDVGQHPIAPHTFPSSAMVAQPYGTAPTTLPPEKLSALVEA

Secondary structure (DSSP, 8-state):
-HHHHHHHHHHHHHHHT----HHHHHHHHHHHHHHHHHHHHHHHHHHTT------------------------------------TTSSS--